Protein AF-A0A946YHP4-F1 (afdb_monomer_lite)

Radius of gyration: 15.79 Å; chains: 1; bounding box: 29×16×54 Å

Secondary structure (DSSP, 8-state):
---HHHHHHHHHHHHHHHH-SEEEEE--SSTTHHHHHHHHHHHHHHHHHTT--EEEEETTSSHHHHHHHH--SB-

Foldseek 3Di:
DPDPPPVVVVVLVVVQVVQFEEEQEFAAPDPCRVVRVVVSVVVQVVNVVSPHRYDYDYRHPCRVVCCVVVVGPYD

Sequence (75 aa):
MTGMRIMETDEKAQLVSKAGLVAVLMGGDSAEREISLLSGARVLSALQNIGLDVVAIDAAEDLVAQLASLKPSRV

Structure (mmCIF, N/CA/C/O backbone):
data_AF-A0A946YHP4-F1
#
_entry.id   AF-A0A946YHP4-F1
#
loop_
_atom_site.group_PDB
_atom_site.id
_atom_site.type_symbol
_atom_site.label_atom_id
_atom_site.label_alt_id
_atom_site.label_comp_id
_atom_site.label_asym_id
_atom_site.label_entity_id
_atom_site.label_seq_id
_atom_site.pdbx_PDB_ins_code
_atom_site.Cartn_x
_atom_site.Cartn_y
_atom_site.Cartn_z
_atom_site.occupancy
_atom_site.B_iso_or_equiv
_atom_site.auth_seq_id
_atom_site.auth_comp_id
_atom_site.auth_asym_id
_atom_site.auth_atom_id
_atom_site.pdbx_PDB_model_num
ATOM 1 N N . MET A 1 1 ? -8.989 0.973 40.436 1.00 53.28 1 MET A N 1
ATOM 2 C CA . MET A 1 1 ? -8.011 1.373 39.397 1.00 53.28 1 MET A CA 1
ATOM 3 C C . MET A 1 1 ? -8.282 0.594 38.094 1.00 53.28 1 MET A C 1
ATOM 5 O O . MET A 1 1 ? -7.406 -0.081 37.582 1.00 53.28 1 MET A O 1
ATOM 9 N N . THR A 1 2 ? -9.504 0.669 37.542 1.00 55.47 2 THR A N 1
ATOM 10 C CA . THR A 1 2 ? -9.935 -0.146 36.373 1.00 55.47 2 THR A CA 1
ATOM 11 C C . THR A 1 2 ? -10.658 0.718 35.327 1.00 55.47 2 THR A C 1
ATOM 13 O O . THR A 1 2 ? -11.644 0.308 34.737 1.00 55.47 2 THR A O 1
ATOM 16 N N . GLY A 1 3 ? -10.194 1.956 35.128 1.00 56.00 3 GLY A N 1
ATOM 17 C CA . GLY A 1 3 ? -10.766 2.892 34.143 1.00 56.00 3 GLY A CA 1
ATOM 18 C C . GLY A 1 3 ? -9.904 3.125 32.896 1.00 56.00 3 GLY A C 1
ATOM 19 O O . GLY A 1 3 ? -10.381 3.723 31.943 1.00 56.00 3 GLY A O 1
ATOM 20 N N . MET A 1 4 ? -8.649 2.659 32.875 1.00 59.16 4 MET A N 1
ATOM 21 C CA . MET A 1 4 ? -7.682 3.057 31.837 1.00 59.16 4 MET A CA 1
ATOM 22 C C . MET A 1 4 ? -7.826 2.282 30.511 1.00 59.16 4 MET A C 1
ATOM 24 O O . MET A 1 4 ? -7.418 2.773 29.471 1.00 59.16 4 MET A O 1
ATOM 28 N N . ARG A 1 5 ? -8.414 1.076 30.517 1.00 65.06 5 ARG A N 1
ATOM 29 C CA . ARG A 1 5 ? -8.320 0.132 29.380 1.00 65.06 5 ARG A CA 1
ATOM 30 C C . ARG A 1 5 ? -9.455 0.229 28.349 1.00 65.06 5 ARG A C 1
ATOM 32 O O . ARG A 1 5 ? -9.346 -0.358 27.279 1.00 65.06 5 ARG A O 1
ATOM 39 N N . ILE A 1 6 ? -10.540 0.946 28.657 1.00 62.28 6 ILE A N 1
ATOM 40 C CA . ILE A 1 6 ? -11.702 1.058 27.754 1.00 62.28 6 ILE A CA 1
ATOM 41 C C . ILE A 1 6 ? -11.553 2.260 26.803 1.00 62.28 6 ILE A C 1
ATOM 43 O O . ILE A 1 6 ? -11.875 2.135 25.630 1.00 62.28 6 ILE A O 1
ATOM 47 N N . MET A 1 7 ? -10.938 3.368 27.244 1.00 59.81 7 MET A N 1
ATOM 48 C CA . MET A 1 7 ? -10.763 4.565 26.401 1.00 59.81 7 MET A CA 1
ATOM 49 C C . MET A 1 7 ? -9.741 4.387 25.259 1.00 59.81 7 MET A C 1
ATOM 51 O O . MET A 1 7 ? -9.966 4.893 24.164 1.00 59.81 7 MET A O 1
ATOM 55 N N . GLU A 1 8 ? -8.653 3.631 25.468 1.00 69.94 8 GLU A N 1
ATOM 56 C CA . GLU A 1 8 ? -7.607 3.418 24.442 1.00 69.94 8 GLU A CA 1
ATOM 57 C C . GLU A 1 8 ? -8.118 2.662 23.203 1.00 69.94 8 GLU A C 1
ATOM 59 O O . GLU A 1 8 ? -7.635 2.864 22.087 1.00 69.94 8 GLU A O 1
ATOM 64 N N . THR A 1 9 ? -9.103 1.778 23.382 1.00 76.50 9 THR A N 1
ATOM 65 C CA . THR A 1 9 ? -9.628 0.957 22.280 1.00 76.50 9 THR A CA 1
ATOM 66 C C . THR A 1 9 ? -10.532 1.783 21.362 1.00 76.50 9 THR A C 1
ATOM 68 O O . THR A 1 9 ? -10.440 1.660 20.138 1.00 76.50 9 THR A O 1
ATOM 71 N N . ASP A 1 10 ? -11.344 2.670 21.941 1.00 83.31 10 ASP A N 1
ATOM 72 C CA . ASP A 1 10 ? -12.254 3.551 21.204 1.00 83.31 10 ASP A CA 1
ATOM 73 C C . ASP A 1 10 ? -11.492 4.618 20.403 1.00 83.31 10 ASP A C 1
ATOM 75 O O . ASP A 1 10 ? -11.835 4.904 19.252 1.00 83.31 10 ASP A O 1
ATOM 79 N N . GLU A 1 11 ? -10.407 5.160 20.967 1.00 89.38 11 GLU A N 1
ATOM 80 C CA . GLU A 1 11 ? -9.531 6.102 20.263 1.00 89.38 11 GLU A CA 1
ATOM 81 C C . GLU A 1 11 ? -8.835 5.433 19.073 1.00 89.38 11 GLU A C 1
ATOM 83 O O . GLU A 1 11 ? -8.865 5.961 17.957 1.00 89.38 11 GLU A O 1
ATOM 88 N N . LYS A 1 12 ? -8.279 4.228 19.269 1.00 87.12 12 LYS A N 1
ATOM 89 C CA . LYS A 1 12 ? -7.667 3.455 18.182 1.00 87.12 12 LYS A CA 1
ATOM 90 C C . LYS A 1 12 ? -8.672 3.188 17.059 1.00 87.12 12 LYS A C 1
ATOM 92 O O . LYS A 1 12 ? -8.342 3.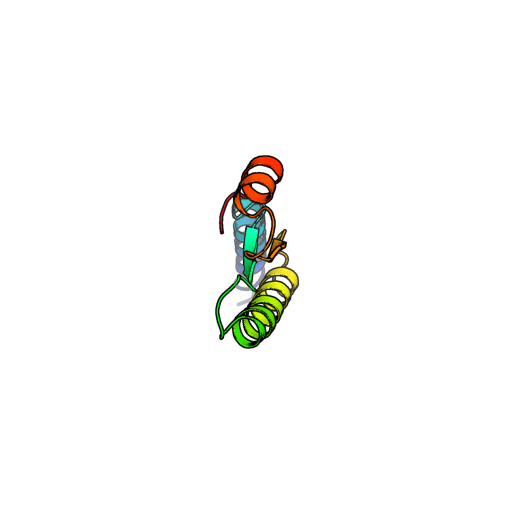389 15.891 1.00 87.12 12 LYS A O 1
ATOM 97 N N . ALA A 1 13 ? -9.888 2.756 17.390 1.00 90.06 13 ALA A N 1
ATOM 98 C CA . ALA A 1 13 ? -10.928 2.491 16.399 1.00 90.06 13 ALA A CA 1
ATOM 99 C C . ALA A 1 13 ? -11.308 3.760 15.614 1.00 90.06 13 ALA A C 1
ATOM 101 O O . ALA A 1 13 ? -11.436 3.721 14.388 1.00 90.06 13 ALA A O 1
ATOM 102 N N . GLN A 1 14 ? -11.412 4.910 16.291 1.00 94.00 14 GLN A N 1
ATOM 103 C CA . GLN A 1 14 ? -11.633 6.187 15.615 1.00 94.00 14 GLN A CA 1
ATOM 104 C C . GLN A 1 14 ? -10.477 6.569 14.692 1.00 94.00 14 GLN A C 1
ATOM 106 O O . GLN A 1 14 ? -10.739 6.996 13.567 1.00 94.00 14 GLN A O 1
ATOM 111 N N . LEU A 1 15 ? -9.224 6.413 15.131 1.00 92.56 15 LEU A N 1
ATOM 112 C CA . LEU A 1 15 ? -8.041 6.695 14.311 1.00 92.56 15 LEU A CA 1
ATOM 113 C C . LEU A 1 15 ? -8.005 5.820 13.056 1.00 92.56 15 LEU A C 1
ATOM 115 O O . LEU A 1 15 ? -7.779 6.336 11.963 1.00 92.56 15 LEU A O 1
ATOM 119 N N . VAL A 1 16 ? -8.301 4.527 13.204 1.00 95.06 16 VAL A N 1
ATOM 120 C CA . VAL A 1 16 ? -8.414 3.584 12.086 1.00 95.06 16 VAL A CA 1
ATOM 121 C C . VAL A 1 16 ? -9.498 4.032 11.103 1.00 95.06 16 VAL A C 1
ATOM 123 O O . VAL A 1 16 ? -9.228 4.120 9.910 1.00 95.06 16 VAL A O 1
ATOM 126 N N . SER A 1 17 ? -10.688 4.414 11.582 1.00 94.31 17 SER A N 1
ATOM 127 C CA . SER A 1 17 ? -11.756 4.889 10.686 1.00 94.31 17 SER A CA 1
ATOM 128 C C . SER A 1 17 ? -11.402 6.202 9.969 1.00 94.31 17 SER A C 1
ATOM 130 O O . SER A 1 17 ? -11.705 6.372 8.790 1.00 94.31 17 SER A O 1
ATOM 132 N N . LYS A 1 18 ? -10.715 7.129 10.655 1.00 96.56 18 LYS A N 1
ATOM 133 C CA . LYS A 1 18 ? -10.317 8.437 10.107 1.00 96.56 18 LYS A CA 1
ATOM 134 C C . LYS A 1 18 ? -9.208 8.333 9.067 1.00 96.56 18 LYS A C 1
ATOM 136 O O . LYS A 1 18 ? -9.046 9.251 8.264 1.00 96.56 18 LYS A O 1
ATOM 141 N N . ALA A 1 19 ? -8.418 7.262 9.094 1.00 96.44 19 ALA A N 1
ATOM 142 C CA . ALA A 1 19 ? -7.342 7.073 8.133 1.00 96.44 19 ALA A CA 1
ATOM 143 C C . ALA A 1 19 ? -7.868 6.961 6.692 1.00 96.44 19 ALA A C 1
ATOM 145 O O . ALA A 1 19 ? -7.173 7.426 5.783 1.00 96.44 19 ALA A O 1
ATOM 146 N N . GLY A 1 20 ? -9.091 6.439 6.516 1.00 97.44 20 GLY A N 1
ATOM 147 C CA . GLY A 1 20 ? -9.682 6.113 5.219 1.00 97.44 20 GLY A CA 1
ATOM 148 C C . GLY A 1 20 ? -8.924 4.991 4.505 1.00 97.44 20 GLY A C 1
ATOM 149 O O . GLY A 1 20 ? -8.123 4.295 5.127 1.00 97.44 20 GLY A O 1
ATOM 150 N N . LEU A 1 21 ? -9.159 4.845 3.197 1.00 98.38 21 LEU A N 1
ATOM 151 C CA . LEU A 1 21 ? -8.407 3.910 2.360 1.00 98.38 21 LEU A CA 1
ATOM 152 C C . LEU A 1 21 ? -6.942 4.358 2.260 1.00 98.38 21 LEU A C 1
ATOM 154 O O . LEU A 1 21 ? -6.657 5.483 1.840 1.00 98.38 21 LEU A O 1
ATOM 158 N N . VAL A 1 22 ? -6.019 3.472 2.621 1.00 98.56 22 VAL A N 1
ATOM 159 C CA . VAL A 1 22 ? -4.569 3.680 2.535 1.00 98.56 22 VAL A CA 1
ATOM 160 C C . VAL A 1 22 ? -4.016 2.892 1.355 1.00 98.56 22 VAL A C 1
ATOM 162 O O . VAL A 1 22 ? -4.256 1.694 1.245 1.00 98.56 22 VAL A O 1
ATOM 165 N N . ALA A 1 23 ? -3.250 3.532 0.480 1.00 98.50 23 ALA A N 1
ATOM 166 C CA . ALA A 1 23 ? -2.496 2.824 -0.548 1.00 98.50 23 ALA A CA 1
ATOM 167 C C . ALA A 1 23 ? -1.050 2.604 -0.084 1.00 98.50 23 ALA A C 1
ATOM 169 O O . ALA A 1 23 ? -0.420 3.524 0.414 1.00 98.50 23 ALA A O 1
ATOM 170 N N . VAL A 1 24 ? -0.514 1.397 -0.253 1.00 98.50 24 VAL A N 1
ATOM 171 C CA . VAL A 1 24 ? 0.908 1.092 -0.045 1.00 98.50 24 VAL A CA 1
ATOM 172 C C . VAL A 1 24 ? 1.557 0.941 -1.410 1.00 98.50 24 VAL A C 1
ATOM 174 O O . VAL A 1 24 ? 1.242 -0.000 -2.141 1.00 98.50 24 VAL A O 1
ATOM 177 N N . LEU A 1 25 ? 2.461 1.859 -1.752 1.00 98.25 25 LEU A N 1
ATOM 178 C CA . LEU A 1 25 ? 3.245 1.752 -2.981 1.00 98.25 25 LEU A CA 1
ATOM 179 C C . LEU A 1 25 ? 4.425 0.808 -2.772 1.00 98.25 25 LEU A C 1
ATOM 181 O O . LEU A 1 25 ? 5.145 0.902 -1.778 1.00 98.25 25 LEU A O 1
ATOM 185 N N . MET A 1 26 ? 4.632 -0.087 -3.727 1.00 98.00 26 MET A N 1
ATOM 186 C CA . MET A 1 26 ? 5.731 -1.049 -3.721 1.00 98.00 26 MET A CA 1
ATOM 187 C C . MET A 1 26 ? 6.152 -1.389 -5.153 1.00 98.00 26 MET A C 1
ATOM 189 O O . MET A 1 26 ? 5.517 -0.954 -6.106 1.00 98.00 26 MET A O 1
ATOM 193 N N . GLY A 1 27 ? 7.233 -2.144 -5.332 1.00 97.50 27 GLY A N 1
ATOM 194 C CA . GLY A 1 27 ? 7.736 -2.492 -6.664 1.00 97.50 27 GLY A CA 1
ATOM 195 C C . GLY A 1 27 ? 8.340 -1.295 -7.405 1.00 97.50 27 GLY A C 1
ATOM 196 O O . GLY A 1 27 ? 9.274 -0.674 -6.890 1.00 97.50 27 GLY A O 1
ATOM 197 N N . GLY A 1 28 ? 7.836 -1.007 -8.609 1.00 96.81 28 GLY A N 1
ATOM 198 C CA . GLY A 1 28 ? 8.425 -0.044 -9.552 1.00 96.81 28 GLY A CA 1
ATOM 199 C C . GLY A 1 28 ? 9.471 -0.650 -10.499 1.00 96.81 28 GLY A C 1
ATOM 200 O O . GLY A 1 28 ? 9.748 -1.849 -10.433 1.00 96.81 28 GLY A O 1
ATOM 201 N N . ASP A 1 29 ? 10.058 0.201 -11.347 1.00 96.56 29 ASP A N 1
ATOM 202 C CA . ASP A 1 29 ? 11.041 -0.165 -12.392 1.00 96.56 29 ASP A CA 1
ATOM 203 C C . ASP A 1 29 ? 12.512 -0.018 -11.950 1.00 96.56 29 ASP A C 1
ATOM 205 O O . ASP A 1 29 ? 13.441 -0.059 -12.758 1.00 96.56 29 ASP A O 1
ATOM 209 N N . SER A 1 30 ? 12.749 0.183 -10.652 1.00 96.12 30 SER A N 1
ATOM 210 C CA . SER A 1 30 ? 14.099 0.280 -10.087 1.00 96.12 30 SER A CA 1
ATOM 211 C C . SER A 1 30 ? 14.785 -1.091 -10.017 1.00 96.12 30 SER A C 1
ATOM 213 O O . SER A 1 30 ? 14.133 -2.124 -9.863 1.00 96.12 30 SER A O 1
ATOM 215 N N . ALA A 1 31 ? 16.123 -1.100 -9.989 1.00 97.19 31 ALA A N 1
ATOM 216 C CA . ALA A 1 31 ? 16.910 -2.281 -9.621 1.00 97.19 31 ALA A CA 1
ATOM 217 C C . ALA A 1 31 ? 16.578 -2.804 -8.205 1.00 97.19 31 ALA A C 1
ATOM 219 O O . ALA A 1 31 ? 16.821 -3.966 -7.895 1.00 97.19 31 ALA A O 1
ATOM 220 N N . GLU A 1 32 ? 15.986 -1.964 -7.351 1.00 97.06 32 GLU A N 1
ATOM 221 C CA . GLU A 1 32 ? 15.550 -2.316 -5.995 1.00 97.06 32 GLU A CA 1
ATOM 222 C C . GLU A 1 32 ? 14.123 -2.896 -5.939 1.00 97.06 32 GLU A C 1
ATOM 224 O O . GLU A 1 32 ? 13.579 -3.073 -4.848 1.00 97.06 32 GLU A O 1
ATOM 229 N N . ARG A 1 33 ? 13.498 -3.208 -7.086 1.00 97.25 33 ARG A N 1
ATOM 230 C CA . ARG A 1 33 ? 12.110 -3.699 -7.180 1.00 97.25 33 ARG A CA 1
ATOM 231 C C . ARG A 1 33 ? 11.792 -4.811 -6.182 1.00 97.25 33 ARG A C 1
ATOM 233 O O . ARG A 1 33 ? 10.812 -4.710 -5.450 1.00 97.25 33 ARG A O 1
ATOM 240 N N . GLU A 1 34 ? 12.618 -5.851 -6.114 1.00 98.00 34 GLU A N 1
ATOM 241 C CA . GLU A 1 34 ? 12.389 -6.986 -5.208 1.00 98.00 34 GLU A CA 1
ATOM 242 C C . GLU A 1 34 ? 12.423 -6.571 -3.728 1.00 98.00 34 GLU A C 1
ATOM 244 O O . GLU A 1 34 ? 11.618 -7.043 -2.922 1.00 98.00 34 GLU A O 1
ATOM 249 N N . ILE A 1 35 ? 13.304 -5.631 -3.373 1.00 98.06 35 ILE A N 1
ATOM 250 C CA . ILE A 1 35 ? 13.408 -5.076 -2.017 1.00 98.06 35 ILE A CA 1
ATOM 251 C C . ILE A 1 35 ? 12.186 -4.209 -1.691 1.00 98.06 35 ILE A C 1
ATOM 253 O O . ILE A 1 35 ? 11.641 -4.285 -0.585 1.00 98.06 35 ILE A O 1
ATOM 257 N N . SER A 1 36 ? 11.711 -3.430 -2.663 1.00 98.31 36 SER A N 1
ATOM 258 C CA . SER A 1 36 ? 10.495 -2.621 -2.554 1.00 98.31 36 SER A CA 1
ATOM 259 C C . SER A 1 36 ? 9.251 -3.498 -2.363 1.00 98.31 36 SER A C 1
ATOM 261 O O . SER A 1 36 ? 8.463 -3.259 -1.451 1.00 98.31 36 SER A O 1
ATOM 263 N N . LEU A 1 37 ? 9.111 -4.586 -3.131 1.00 98.44 37 LEU A N 1
ATOM 264 C CA . LEU A 1 37 ? 8.022 -5.561 -2.967 1.00 98.44 37 LEU A CA 1
ATOM 265 C C . LEU A 1 37 ? 8.057 -6.235 -1.590 1.00 98.44 37 LEU A C 1
ATOM 267 O O . LEU A 1 37 ? 7.033 -6.330 -0.914 1.00 98.44 37 LEU A O 1
ATOM 271 N N . LEU A 1 38 ? 9.238 -6.670 -1.140 1.00 98.50 38 LEU A N 1
ATOM 272 C CA . LEU A 1 38 ? 9.390 -7.341 0.150 1.00 98.50 38 LEU A CA 1
ATOM 273 C C . LEU A 1 38 ? 9.069 -6.415 1.331 1.00 98.50 38 LEU A C 1
ATOM 275 O O . LEU A 1 38 ? 8.396 -6.820 2.281 1.00 98.50 38 LEU A O 1
ATOM 279 N N . S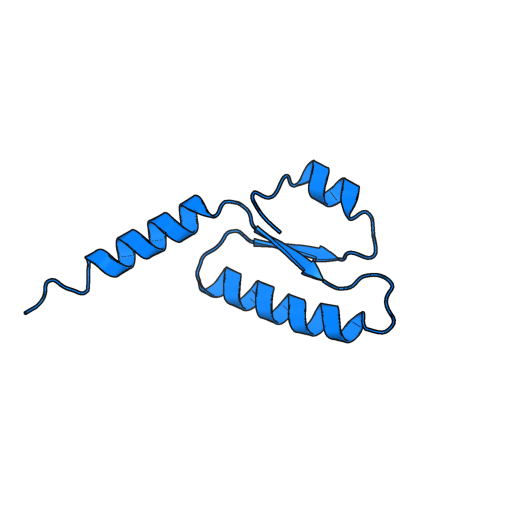ER A 1 39 ? 9.577 -5.183 1.305 1.00 98.31 39 SER A N 1
ATOM 280 C CA . SER A 1 39 ? 9.316 -4.202 2.362 1.00 98.31 39 SER A CA 1
ATOM 281 C C . SER A 1 39 ? 7.866 -3.706 2.329 1.00 98.31 39 SER A C 1
ATOM 283 O O . SER A 1 39 ? 7.217 -3.684 3.377 1.00 98.31 39 SER A O 1
ATOM 285 N N . GLY A 1 40 ? 7.316 -3.438 1.142 1.00 98.38 40 GLY A N 1
ATOM 286 C CA . GLY A 1 40 ? 5.915 -3.073 0.934 1.00 98.38 40 GLY A CA 1
ATOM 287 C C . GLY A 1 40 ? 4.934 -4.127 1.448 1.00 98.38 40 GLY A C 1
ATOM 288 O O . GLY A 1 40 ? 4.013 -3.791 2.188 1.00 98.38 40 GLY A O 1
ATOM 289 N N . ALA A 1 41 ? 5.174 -5.415 1.176 1.00 98.56 41 ALA A N 1
ATOM 290 C CA . ALA A 1 41 ? 4.333 -6.504 1.682 1.00 98.56 41 ALA A CA 1
ATOM 291 C C . ALA A 1 41 ? 4.296 -6.572 3.222 1.00 98.56 41 ALA A C 1
ATOM 293 O O . ALA A 1 41 ? 3.257 -6.874 3.819 1.00 98.56 41 ALA A O 1
ATOM 294 N N . ARG A 1 42 ? 5.416 -6.257 3.889 1.00 98.69 42 ARG A N 1
ATOM 295 C CA . ARG A 1 42 ? 5.486 -6.186 5.360 1.00 98.69 42 ARG A CA 1
ATOM 296 C C . ARG A 1 42 ? 4.702 -4.995 5.904 1.00 98.69 42 ARG A C 1
ATOM 298 O O . ARG A 1 42 ? 3.991 -5.155 6.893 1.00 98.69 42 ARG A O 1
ATOM 305 N N . VAL A 1 43 ? 4.802 -3.833 5.254 1.00 98.50 43 VAL A N 1
ATOM 306 C CA 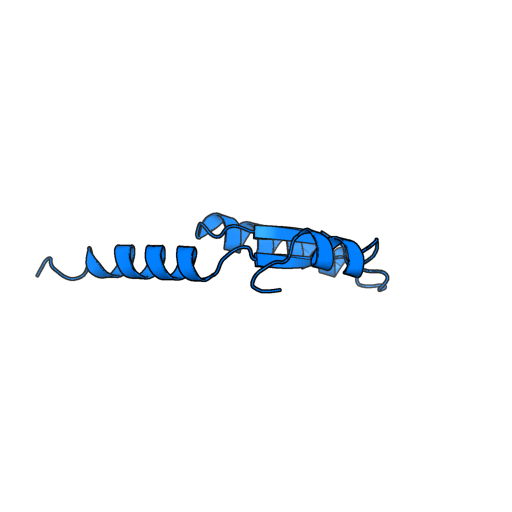. VAL A 1 43 ? 4.021 -2.638 5.612 1.00 98.50 43 VAL A CA 1
ATOM 307 C C . VAL A 1 43 ? 2.528 -2.899 5.421 1.00 98.50 43 VAL A C 1
ATOM 309 O O . VAL A 1 43 ? 1.764 -2.699 6.360 1.00 98.50 43 VAL A O 1
ATOM 312 N N . LEU A 1 44 ? 2.123 -3.431 4.264 1.00 98.69 44 LEU A N 1
ATOM 313 C CA . LEU A 1 44 ? 0.743 -3.826 3.973 1.00 98.69 44 LEU A CA 1
ATOM 314 C C . LEU A 1 44 ? 0.182 -4.731 5.075 1.00 98.69 44 LEU A C 1
ATOM 316 O O . LEU A 1 44 ? -0.848 -4.418 5.668 1.00 98.69 44 LEU A O 1
ATOM 320 N N . SER A 1 45 ? 0.907 -5.805 5.403 1.00 98.62 45 SER A N 1
ATOM 321 C CA . SER A 1 45 ? 0.497 -6.759 6.439 1.00 98.62 45 SER A CA 1
ATOM 322 C C . SER A 1 45 ? 0.372 -6.092 7.812 1.00 98.62 45 SER A C 1
ATOM 324 O O . SER A 1 45 ? -0.577 -6.350 8.549 1.00 98.62 45 SER A O 1
ATOM 326 N N . ALA A 1 46 ? 1.309 -5.213 8.178 1.00 98.31 46 ALA A N 1
ATOM 327 C CA . ALA A 1 46 ? 1.265 -4.499 9.451 1.00 98.31 46 ALA A CA 1
ATOM 328 C C . ALA A 1 46 ? 0.056 -3.554 9.545 1.00 98.31 46 ALA A C 1
ATOM 330 O O . ALA A 1 46 ? -0.615 -3.530 10.578 1.00 98.31 46 ALA A O 1
ATOM 331 N N . LEU A 1 47 ? -0.250 -2.819 8.470 1.00 97.50 47 LEU A N 1
ATOM 332 C CA . LEU A 1 47 ? -1.394 -1.907 8.414 1.00 97.50 47 LEU A CA 1
ATOM 333 C C . LEU A 1 47 ? -2.732 -2.673 8.441 1.00 97.50 47 LEU A C 1
ATOM 335 O O . LEU A 1 47 ? -3.649 -2.291 9.169 1.00 97.50 47 LEU A O 1
ATOM 339 N N . GLN A 1 48 ? -2.821 -3.804 7.737 1.00 97.62 48 GLN A N 1
ATOM 340 C CA . GLN A 1 48 ? -3.980 -4.701 7.804 1.00 97.62 48 GLN A CA 1
ATOM 341 C C . GLN A 1 48 ? -4.174 -5.270 9.218 1.00 97.62 48 GLN A C 1
ATOM 343 O O . GLN A 1 48 ? -5.283 -5.251 9.748 1.00 97.62 48 GLN A O 1
ATOM 348 N N . ASN A 1 49 ? -3.095 -5.698 9.882 1.00 97.38 49 ASN A N 1
ATOM 349 C CA . ASN A 1 49 ? -3.151 -6.251 11.241 1.00 97.38 49 ASN A CA 1
ATOM 350 C C . ASN A 1 49 ? -3.642 -5.245 12.295 1.00 97.38 49 ASN A C 1
ATOM 352 O O . ASN A 1 49 ? -4.198 -5.648 13.318 1.00 97.38 49 ASN A O 1
ATOM 356 N N . ILE A 1 50 ? -3.450 -3.939 12.077 1.00 94.06 50 ILE A N 1
ATOM 357 C CA . ILE A 1 50 ? -3.993 -2.904 12.971 1.00 94.06 50 ILE A CA 1
ATOM 358 C C . ILE A 1 50 ? -5.437 -2.507 12.636 1.00 94.06 50 ILE A C 1
ATOM 360 O O . ILE A 1 50 ? -6.034 -1.770 13.425 1.00 94.06 50 ILE A O 1
ATOM 364 N N . GLY A 1 51 ? -6.004 -3.050 11.552 1.00 95.88 51 GLY A N 1
ATOM 365 C CA . GLY A 1 51 ? -7.403 -2.903 11.148 1.00 95.88 51 GLY A CA 1
ATOM 366 C C . GLY A 1 51 ? -7.668 -1.807 10.116 1.00 95.88 51 GLY A C 1
ATOM 367 O O . GLY A 1 51 ? -8.824 -1.435 9.940 1.00 95.88 51 GLY A O 1
ATOM 368 N N . LEU A 1 52 ? -6.633 -1.260 9.471 1.00 97.62 52 LEU A N 1
ATOM 369 C CA . LEU A 1 52 ? -6.814 -0.263 8.415 1.00 97.62 52 LEU A CA 1
ATOM 370 C C . LEU A 1 52 ? -7.377 -0.897 7.139 1.00 97.62 52 LEU A C 1
ATOM 372 O O . LEU A 1 52 ? -7.086 -2.052 6.828 1.00 97.62 52 LEU A O 1
ATOM 376 N N . ASP A 1 53 ? -8.128 -0.100 6.380 1.00 98.06 53 ASP A N 1
ATOM 377 C CA . ASP A 1 53 ? -8.475 -0.407 4.994 1.00 98.06 53 ASP A CA 1
ATOM 378 C C . ASP A 1 53 ? -7.284 -0.044 4.101 1.00 98.06 53 ASP A C 1
ATOM 380 O O . ASP A 1 53 ? -6.884 1.122 4.026 1.00 98.06 53 ASP A O 1
ATOM 384 N N . VAL A 1 54 ? -6.653 -1.053 3.501 1.00 98.50 54 VAL A N 1
ATOM 385 C CA . VAL A 1 54 ? -5.365 -0.898 2.820 1.00 98.50 54 VAL A CA 1
ATOM 386 C C . VAL A 1 54 ? -5.351 -1.669 1.512 1.00 98.50 54 VAL A C 1
ATOM 388 O O . VAL A 1 54 ? -5.675 -2.857 1.476 1.00 98.50 54 VAL A O 1
ATOM 391 N N . VAL A 1 55 ? -4.883 -1.010 0.457 1.00 98.25 55 VAL A N 1
ATOM 392 C CA . VAL A 1 55 ? -4.628 -1.594 -0.860 1.00 98.25 55 VAL A CA 1
ATOM 393 C C . VAL A 1 55 ? -3.148 -1.468 -1.202 1.00 98.25 55 VAL A C 1
ATOM 395 O O . VAL A 1 55 ? -2.503 -0.484 -0.853 1.00 98.25 55 VAL A O 1
ATOM 398 N N . ALA A 1 56 ? -2.591 -2.462 -1.882 1.00 98.12 56 ALA A N 1
ATOM 399 C CA . ALA A 1 56 ? -1.226 -2.395 -2.384 1.00 98.12 56 ALA A CA 1
ATOM 400 C C . ALA A 1 56 ? -1.235 -2.024 -3.868 1.00 98.12 56 ALA A C 1
ATOM 402 O O . ALA A 1 56 ? -2.073 -2.525 -4.615 1.00 98.12 56 ALA A O 1
ATOM 403 N N . ILE A 1 57 ? -0.306 -1.168 -4.289 1.00 98.19 57 ILE A N 1
ATOM 404 C CA . ILE A 1 57 ? -0.152 -0.751 -5.684 1.00 98.19 57 ILE A CA 1
ATOM 405 C C . ILE A 1 57 ? 1.301 -0.975 -6.087 1.00 98.19 57 ILE A C 1
ATOM 407 O O . ILE A 1 57 ? 2.218 -0.432 -5.464 1.00 98.19 57 ILE A O 1
ATOM 411 N N . ASP A 1 58 ? 1.511 -1.771 -7.134 1.00 97.44 58 ASP A N 1
ATOM 412 C CA . ASP A 1 58 ? 2.822 -1.857 -7.769 1.00 97.44 58 ASP A CA 1
ATOM 413 C C . ASP A 1 58 ? 3.058 -0.601 -8.610 1.00 97.44 58 ASP A C 1
ATOM 415 O O . ASP A 1 58 ? 2.277 -0.280 -9.503 1.00 97.44 58 ASP A O 1
ATOM 419 N N . ALA A 1 59 ? 4.136 0.119 -8.319 1.00 97.25 59 ALA A N 1
ATOM 420 C CA . ALA A 1 59 ? 4.472 1.367 -8.984 1.00 97.25 59 ALA A CA 1
ATOM 421 C C . ALA A 1 59 ? 4.967 1.188 -10.433 1.00 97.25 59 ALA A C 1
ATOM 423 O O . ALA A 1 59 ? 5.167 2.196 -11.108 1.00 97.25 59 ALA A O 1
ATOM 424 N N . ALA A 1 60 ? 5.185 -0.047 -10.904 1.00 95.88 60 ALA A N 1
ATOM 425 C CA . ALA A 1 60 ? 5.667 -0.319 -12.262 1.00 95.88 60 ALA A CA 1
ATOM 426 C C . ALA A 1 60 ? 4.581 -0.155 -13.337 1.00 95.88 60 ALA A C 1
ATOM 428 O O . ALA A 1 60 ? 4.877 0.267 -14.451 1.00 95.88 60 ALA A O 1
ATOM 429 N N . GLU A 1 61 ? 3.319 -0.456 -13.019 1.00 89.94 61 GLU A N 1
ATOM 430 C CA . GLU A 1 61 ? 2.242 -0.490 -14.014 1.00 89.94 61 GLU A CA 1
ATOM 431 C C . GLU A 1 61 ? 1.063 0.387 -13.591 1.00 89.94 61 GLU A C 1
ATOM 433 O O . GLU A 1 61 ? 0.489 0.228 -12.515 1.00 89.94 61 GLU A O 1
ATOM 438 N N . ASP A 1 62 ? 0.680 1.328 -14.458 1.00 93.25 62 ASP A N 1
ATOM 439 C CA . ASP A 1 62 ? -0.548 2.123 -14.343 1.00 93.25 62 ASP A CA 1
ATOM 440 C C . ASP A 1 62 ? -0.747 2.868 -13.008 1.00 93.25 62 ASP A C 1
ATOM 442 O O . ASP A 1 62 ? -1.873 3.224 -12.657 1.00 93.25 62 ASP A O 1
ATOM 446 N N . LEU A 1 63 ? 0.333 3.171 -12.276 1.00 96.38 63 LEU A N 1
ATOM 447 C CA . LEU A 1 63 ? 0.292 3.791 -10.942 1.00 96.38 63 LEU A CA 1
ATOM 448 C C . LEU A 1 63 ? -0.660 4.995 -10.866 1.00 96.38 63 LEU A C 1
ATOM 450 O O . LEU A 1 63 ? -1.511 5.075 -9.980 1.00 96.38 63 LEU A O 1
ATOM 454 N N . VAL A 1 64 ? -0.544 5.932 -11.812 1.00 97.38 64 VAL A N 1
ATOM 455 C CA . VAL A 1 64 ? -1.371 7.150 -11.836 1.00 97.38 64 VAL A CA 1
ATOM 456 C C . VAL A 1 64 ? -2.847 6.818 -12.066 1.00 97.38 64 VAL A C 1
ATOM 458 O O . VAL A 1 64 ? -3.712 7.384 -11.397 1.00 97.38 64 VAL A O 1
ATOM 461 N N . ALA A 1 65 ? -3.148 5.890 -12.977 1.00 98.00 65 ALA A N 1
ATOM 462 C CA . ALA A 1 65 ? -4.519 5.478 -13.265 1.00 98.00 65 ALA A CA 1
ATOM 463 C C . ALA A 1 65 ? -5.141 4.736 -12.072 1.00 98.00 65 ALA A C 1
ATOM 465 O O . ALA A 1 65 ? -6.282 5.017 -11.697 1.00 98.00 65 ALA A O 1
ATOM 466 N N . GLN A 1 66 ? -4.374 3.857 -11.421 1.00 97.81 66 GLN A N 1
ATOM 467 C CA . GLN A 1 66 ? -4.797 3.154 -10.213 1.00 97.81 66 GLN A CA 1
ATOM 468 C C . GLN A 1 66 ? -5.087 4.133 -9.069 1.00 97.81 66 GLN A C 1
ATOM 470 O O . GLN A 1 66 ? -6.160 4.062 -8.473 1.00 97.81 66 GLN A O 1
ATOM 475 N N . LEU A 1 67 ? -4.205 5.104 -8.808 1.00 98.00 67 LEU A N 1
ATOM 476 C CA . LEU A 1 67 ? -4.435 6.136 -7.789 1.00 98.00 67 LEU A CA 1
ATOM 477 C C . LEU A 1 67 ? -5.664 7.001 -8.103 1.00 98.00 67 LEU A C 1
ATOM 479 O O . LEU A 1 67 ? -6.466 7.275 -7.209 1.00 98.00 67 LEU A O 1
ATOM 483 N N . ALA A 1 68 ? -5.852 7.395 -9.365 1.00 97.94 68 ALA A N 1
ATOM 484 C CA . ALA A 1 68 ? -7.010 8.180 -9.790 1.00 97.94 68 ALA A CA 1
ATOM 485 C C . ALA A 1 68 ? -8.338 7.411 -9.652 1.00 97.94 68 ALA A C 1
ATOM 487 O O . ALA A 1 68 ? -9.371 8.015 -9.346 1.00 97.94 68 ALA A O 1
ATOM 488 N N . SER A 1 69 ? -8.312 6.091 -9.860 1.00 98.06 69 SER A N 1
ATOM 489 C CA . SER A 1 69 ? -9.473 5.210 -9.715 1.00 98.06 69 SER A CA 1
ATOM 490 C C . SER A 1 69 ? -9.787 4.904 -8.250 1.00 98.06 69 SER A C 1
ATOM 492 O O . SER A 1 69 ? -10.934 5.030 -7.827 1.00 98.06 69 SER A O 1
ATOM 494 N N . LEU A 1 70 ? -8.772 4.516 -7.473 1.00 97.69 70 LEU A N 1
ATOM 495 C CA . LEU A 1 70 ? -8.912 4.104 -6.073 1.00 97.69 70 LEU A CA 1
ATOM 496 C C . LEU A 1 70 ? -9.181 5.288 -5.141 1.00 97.69 70 LEU A C 1
ATOM 498 O O . LEU A 1 70 ? -9.875 5.123 -4.143 1.00 97.69 70 LEU A O 1
ATOM 502 N N . LYS A 1 71 ? -8.647 6.475 -5.468 1.00 98.06 71 LYS A N 1
ATOM 503 C CA . LYS A 1 71 ? -8.750 7.703 -4.662 1.00 98.06 71 LYS A CA 1
ATOM 504 C C . LYS A 1 71 ? -8.442 7.454 -3.177 1.00 98.06 71 LYS A C 1
ATOM 506 O O . LYS A 1 71 ? -9.270 7.784 -2.324 1.00 98.06 71 LYS A O 1
ATOM 511 N N . PRO A 1 72 ? -7.279 6.857 -2.854 1.00 98.19 72 PRO A N 1
ATOM 512 C CA . PRO A 1 72 ? -6.930 6.609 -1.467 1.00 98.19 72 PRO A CA 1
ATOM 513 C C . PRO A 1 72 ? -6.813 7.938 -0.712 1.00 98.19 72 PRO A C 1
ATOM 515 O O . PRO A 1 72 ? -6.371 8.951 -1.257 1.00 98.19 72 PRO A O 1
ATOM 518 N N . SER A 1 73 ? -7.182 7.931 0.565 1.00 98.38 73 SER A N 1
ATOM 519 C CA . SER A 1 73 ? -7.064 9.098 1.445 1.00 98.38 73 SER A CA 1
ATOM 520 C C . SER A 1 73 ? -5.606 9.465 1.729 1.00 98.38 73 SER A C 1
ATOM 522 O O . SER A 1 73 ? -5.318 10.594 2.128 1.00 98.38 73 SER A O 1
ATOM 524 N N . ARG A 1 74 ? -4.693 8.498 1.580 1.00 97.00 74 ARG A N 1
ATOM 525 C CA . ARG A 1 74 ? -3.249 8.643 1.782 1.00 97.00 74 ARG A CA 1
ATOM 526 C C . ARG A 1 74 ? -2.477 7.532 1.075 1.00 97.00 74 ARG A C 1
ATOM 528 O O . ARG A 1 74 ? -3.034 6.469 0.795 1.00 97.00 74 ARG A O 1
ATOM 535 N N . VAL A 1 75 ? -1.197 7.799 0.851 1.00 95.69 75 VAL A N 1
ATOM 536 C CA . VAL A 1 75 ? -0.207 6.891 0.264 1.00 95.69 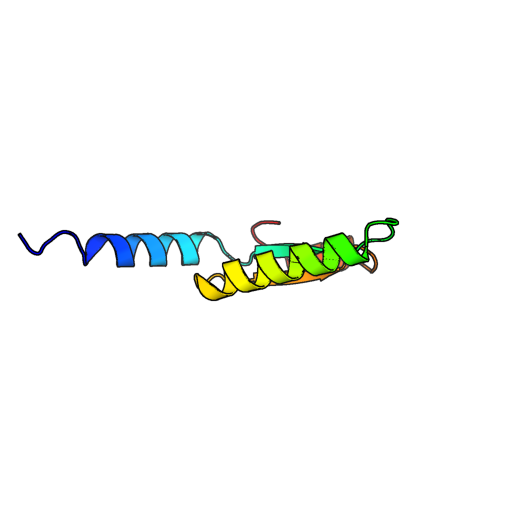75 VAL A CA 1
ATOM 537 C C . VAL A 1 75 ? 0.996 6.779 1.191 1.00 95.69 75 VAL A C 1
ATOM 539 O O . VAL A 1 75 ? 1.228 7.770 1.924 1.00 95.69 75 VAL A O 1
#

pLDDT: mean 92.47, std 11.85, range [53.28, 98.69]

=== Feature glossary ===
The record interleaves many kinds of information about one protein. Here is each kind framed as the question it answers.

Q: What does the local fold look like, residue by residue?
A: The Foldseek 3Di string encodes local tertiary geometry as a 20-letter alphabet — one character per residue — derived from the relative positions of nearby Cα atoms. Unlike the amino-acid sequence, 3Di is a direct function of the 3D structure, so two proteins with the same fold have similar 3Di strings even at low sequence identity.

Q: Which residues are in helices, strands, or loops?
A: The SS8 string is DSSP's per-residue secondary-structure call. α-helix (H) means an i→i+4 H-bond ladder; β-strand (E) means the residue participates in a β-sheet; 3₁₀ (G) and π (I) are tighter and wider helices; T/S are turns/bends; '-' is loop.

Q: How big and how compact is the whole molecule?
A: Radius of gyration (Rg) is the root-mean-square distance of Cα atoms from their centroid — a single number for overall size and compactness. A globular domain of N residues has Rg ≈ 2.2·N^0.38 Å; an extended or disordered chain has a much larger Rg. The Cα contact count is the number of residue pairs whose Cα atoms are within 8 Å and are more than four positions apart in sequence — a standard proxy for tertiary packing density. The bounding box is the smallest axis-aligned box enclosing all Cα atoms.

Q: Where is each backbone atom in 3D?
A: Structure coordinates are given as an mmCIF _atom_site loop: one row per atom with element, residue name, chain id, sequence number, and x/y/z positi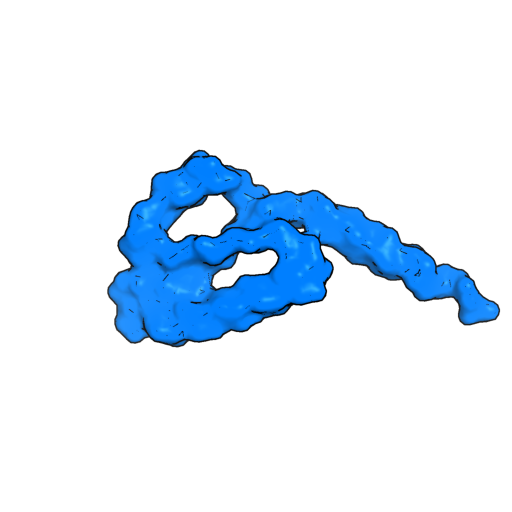on in Å. Only the four main-chain atoms per residue are included here; side chains are omitted to keep the record compact.

Q: What is the amino-acid chain?
A: Primary structure: the covalent order of the twenty standard amino acids along the backbone. Two proteins with the same sequence will (almost always) fold to the same structure; two with 30% identity often share a fold but not the details.

Q: What if only a Cα trace is available?
A: Three-state secondary structure (P-SEA) collapses the eight DSSP classes into helix (a), strand (b), and coil (c). P-SEA assigns these from Cα geometry alone — distances and angles — without requiring backbone oxygens, so it works on any Cα trace.

Q: What family and function is it annotated with?
A: Database cross-references. InterPro integrates a dozen domain/family signature databases into unified entries with residue-range hits. GO terms attach function/process/location labels with evidence codes. CATH codes position the fold in a four-level structural taxonomy. Organism is the NCBI-taxonomy species name.

Q: How confident is the AlphaFold model at each residue?
A: pLDDT is the predicted lDDT-Cα score: AlphaFold's confidence that the local environment of each residue (all inter-atomic distances within 15 Å) is correctly placed. It is a per-residue number between 0 and 100, with higher meaning more reliable.

Q: How mobile is each atom in the crystal?
A: B-factor (Debye–Waller factor) reflects atomic displacement in the crystal lattice. It is an experimental observable (units Å²), not a prediction; low values mean the atom is pinned down, high values mean it moves or is heterogeneous across the crystal.

Q: Which residues are buried vs exposed?
A: SASA measures how much of the protein is reachable by solvent. It is computed by rolling a water-sized probe over the atomic surface and summing the exposed area (Å²). Per-residue SASA distinguishes core (buried, low SASA) from surface (exposed, high SASA) residues; total SASA is a whole-molecule size measure.

Q: What do the diagnostic plots show?
A: Plot images: a contact map (which residues are close in 3D, as an N×N binary image), a Ramachandran scatter (backbone torsion angles, revealing secondary-structure composition at a glance), and — for AlphaFold structures — a PAE heatmap (pairwise prediction confidence).

Q: What known structures does this most resemble?
A: The Foldseek neighbor list gives the closest experimentally determined structures in the PDB, ranked by structural alignment. TM-score near 1 means near-identical fold; near 0.3 means only rough topology match. This is how one finds what a novel AlphaFold prediction most resembles in the solved-structure universe.

Q: Are the domains correctly placed relative to each other?
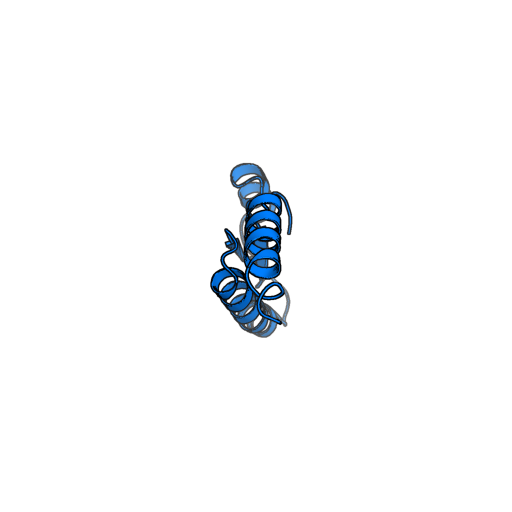A: Predicted aligned error is AlphaFold's pairwise confidence. Unlike pLDDT (per-residue), PAE is per-residue-pair and captures whether two parts of the structure are correctly placed relative to each other. Units are ångströms of expected positional error.

Q: What do the rendered images show?
A: Structure images are PyMOL renders from six orthogonal camera directions. Cartoon representation draws helices as coils and strands as arrows; sticks shows the backbone as bonds; surface shows the solvent-excluded envelope. Rainbow coloring maps sequence position to hue (blue→red, N→C); chain coloring assigns a distinct color per polypeptide.

Q: What are the backbone torsion angles?
A: φ (phi) and ψ (psi) are the two rotatable backbone dihedrals per residue: φ is the C(i-1)–N–Cα–C torsion, ψ is the N–Cα–C–N(i+1) torsion, both in degrees on (−180°, 180°]. α-helical residues cluster near (−60°, −45°); β-strand residues near (−120°, +130°). A Ramachandran plot is simply a scatter of (φ, ψ) for every residue.